Protein AF-A0A257A3U5-F1 (afdb_monomer)

Solvent-accessible surface area (backbone atoms only — not comparable to full-atom values): 9399 Å² total; per-residue (Å²): 136,66,64,68,58,50,51,50,51,50,53,53,50,53,52,52,50,51,52,50,52,53,52,50,52,52,50,52,52,51,50,52,51,57,52,43,67,55,48,50,56,51,51,50,46,62,70,69,41,72,71,85,66,67,79,73,66,87,67,70,84,56,66,65,57,59,50,49,54,46,50,48,51,51,48,40,44,76,70,68,49,96,66,64,66,60,62,52,51,54,48,52,54,50,52,49,36,53,50,50,23,68,76,67,74,40,58,50,70,61,47,67,74,34,45,70,36,39,76,64,35,34,78,78,54,41,86,51,14,57,59,52,17,50,53,58,61,36,70,82,38,87,86,64,70,67,57,70,70,60,45,53,50,54,49,53,60,48,47,67,70,76,106

Foldseek 3Di:
DPPVVVVVVVVVVVVVVVVVVVVVVVVVVVVVVVVCVVVVVVVVCVVPVPPPPPPPPPPPPPVVVVVVVLVVVLVCLLVPHDDDLLVNLVVLLVLVLVQCCVVPVDDSVVCLVCQLPLVVVCVQQNPLSVLSNVSVVCSVPPVPDDDSVVSNVSVVSSVVSND

Sequence (163 aa):
MRLSSAIGLYISLVILLGIFAFISIQLYIIFILLFSLIYIPIIIAMRNSPSSRIPETKEEIIVDEDITHFREKVNKALNGKAVAQRDIELRLLNTLVIDLSIRYDISEMKIRKNLENEYFLRRYVGEKAEIISNMYKRRHDLRKSLSKERFLKEINDFLEVIG

pLDDT: mean 77.6, std 16.14, range [33.03, 95.44]

Mean predicted aligned error: 17.05 Å

Nearest PDB structures (foldseek):
  1wwp-assembly1_B  TM=4.989E-01  e=6.677E+00  Thermus thermophilus HB8

Structure (mmCIF, N/CA/C/O backbone):
data_AF-A0A257A3U5-F1
#
_entry.id   AF-A0A257A3U5-F1
#
loop_
_atom_site.group_PDB
_atom_site.id
_atom_site.type_symbol
_atom_site.label_atom_id
_atom_site.label_alt_id
_atom_site.label_comp_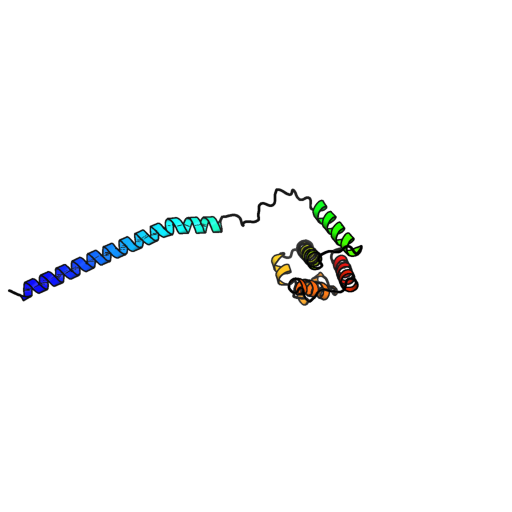id
_atom_site.label_asym_id
_atom_site.label_entity_id
_atom_site.label_seq_id
_atom_site.pdbx_PDB_ins_code
_atom_site.Cartn_x
_atom_site.Cartn_y
_atom_site.Cartn_z
_atom_site.occupancy
_atom_site.B_iso_or_equiv
_atom_site.auth_seq_id
_atom_site.auth_comp_id
_atom_site.auth_asym_id
_atom_site.auth_atom_id
_atom_site.pdbx_PDB_model_num
ATOM 1 N N . MET A 1 1 ? 27.896 4.578 -79.864 1.00 54.88 1 MET A N 1
ATOM 2 C CA . MET A 1 1 ? 27.947 5.716 -78.913 1.00 54.88 1 MET A CA 1
ATOM 3 C C . MET A 1 1 ? 26.916 5.676 -77.768 1.00 54.88 1 MET A C 1
ATOM 5 O O . MET A 1 1 ? 26.872 6.638 -77.023 1.00 54.88 1 MET A O 1
ATOM 9 N N . ARG A 1 2 ? 26.107 4.611 -77.574 1.00 61.09 2 ARG A N 1
ATOM 10 C CA . ARG A 1 2 ? 25.008 4.611 -76.572 1.00 61.09 2 ARG A CA 1
ATOM 11 C C . ARG A 1 2 ? 25.237 3.760 -75.311 1.00 61.09 2 ARG A C 1
ATOM 13 O O . ARG A 1 2 ? 24.598 4.014 -74.299 1.00 61.09 2 ARG A O 1
ATOM 20 N N . LEU A 1 3 ? 26.129 2.764 -75.356 1.00 63.88 3 LEU A N 1
ATOM 21 C CA . LEU A 1 3 ? 26.307 1.819 -74.244 1.00 63.88 3 LEU A CA 1
ATOM 22 C C . LEU A 1 3 ? 27.263 2.347 -73.160 1.00 63.88 3 LEU A C 1
ATOM 24 O O . LEU A 1 3 ? 26.951 2.256 -71.979 1.00 63.88 3 LEU A O 1
ATOM 28 N N . SER A 1 4 ? 28.388 2.966 -73.543 1.00 66.38 4 SER A N 1
ATOM 29 C CA . SER A 1 4 ? 29.348 3.515 -72.569 1.00 66.38 4 SER A CA 1
ATOM 30 C C . SER A 1 4 ? 28.779 4.702 -71.787 1.00 66.38 4 SER A C 1
ATOM 32 O O . SER A 1 4 ? 29.038 4.828 -70.595 1.00 66.38 4 SER A O 1
ATOM 34 N N . SER A 1 5 ? 27.940 5.527 -72.423 1.00 77.06 5 SER A N 1
ATOM 35 C CA . SER A 1 5 ? 27.220 6.619 -71.761 1.00 77.06 5 SER A CA 1
ATOM 36 C C . SER A 1 5 ? 26.180 6.101 -70.765 1.00 77.06 5 SER A C 1
ATOM 38 O O . SER A 1 5 ? 26.043 6.664 -69.687 1.00 77.06 5 SER A O 1
ATOM 40 N N . ALA A 1 6 ? 25.481 5.007 -71.089 1.00 80.88 6 ALA A N 1
ATOM 41 C CA . ALA A 1 6 ? 24.507 4.390 -70.189 1.00 80.88 6 ALA A CA 1
ATOM 42 C C . ALA A 1 6 ? 25.178 3.744 -68.965 1.00 80.88 6 ALA A C 1
ATOM 44 O O . ALA A 1 6 ? 24.688 3.893 -67.850 1.00 80.88 6 ALA A O 1
ATOM 45 N N . ILE A 1 7 ? 26.327 3.087 -69.159 1.00 87.44 7 ILE A N 1
ATOM 46 C CA . ILE A 1 7 ? 27.123 2.511 -68.065 1.00 87.44 7 ILE A CA 1
ATOM 47 C C . ILE A 1 7 ? 27.687 3.619 -67.166 1.00 87.44 7 ILE A C 1
ATOM 49 O O . ILE A 1 7 ? 27.602 3.512 -65.946 1.00 87.44 7 ILE A O 1
ATOM 53 N N . GLY A 1 8 ? 28.199 4.708 -67.750 1.00 86.88 8 GLY A N 1
ATOM 54 C CA . GLY A 1 8 ? 28.664 5.869 -66.987 1.00 86.88 8 GLY A CA 1
ATOM 55 C C . GLY A 1 8 ? 27.551 6.500 -66.145 1.00 86.88 8 GLY A C 1
ATOM 56 O O . GLY A 1 8 ? 27.743 6.735 -64.955 1.00 86.88 8 GLY A O 1
ATOM 57 N N . LEU A 1 9 ? 26.362 6.686 -66.729 1.00 88.12 9 LEU A N 1
ATOM 58 C CA . LEU A 1 9 ? 25.185 7.179 -66.007 1.00 88.12 9 LEU A CA 1
ATOM 59 C C . LEU A 1 9 ? 24.762 6.233 -64.879 1.00 88.12 9 LEU A C 1
ATOM 61 O O . LEU A 1 9 ? 24.469 6.698 -63.782 1.00 88.12 9 LEU A O 1
ATOM 65 N N . TYR A 1 10 ? 24.769 4.921 -65.121 1.00 90.94 10 TYR A N 1
ATOM 66 C CA . TYR A 1 10 ? 24.439 3.925 -64.103 1.00 90.94 10 TYR A CA 1
ATOM 67 C C . TYR A 1 10 ? 25.414 3.975 -62.920 1.00 90.94 10 TYR A C 1
ATOM 69 O O . TYR A 1 10 ? 24.982 4.049 -61.773 1.00 90.94 10 TYR A O 1
ATOM 77 N N . ILE A 1 11 ? 26.723 4.013 -63.188 1.00 92.50 11 ILE A N 1
ATOM 78 C CA . ILE A 1 11 ? 27.753 4.104 -62.144 1.00 92.50 11 ILE A CA 1
ATOM 79 C C . ILE A 1 11 ? 27.603 5.408 -61.351 1.00 92.50 11 ILE A C 1
ATOM 81 O O . ILE A 1 11 ? 27.601 5.374 -60.120 1.00 92.50 11 ILE A O 1
ATOM 85 N N . SER A 1 12 ? 27.410 6.548 -62.025 1.00 92.50 12 SER A N 1
ATOM 86 C CA . SER A 1 12 ? 27.159 7.825 -61.347 1.00 92.50 12 SER A CA 1
ATOM 87 C C . SER A 1 12 ? 25.914 7.777 -60.464 1.00 92.50 12 SER A C 1
ATOM 89 O O . SER A 1 12 ? 25.944 8.294 -59.352 1.00 92.50 12 SER A O 1
ATOM 91 N N . LEU A 1 13 ? 24.840 7.131 -60.919 1.00 94.00 13 LEU A N 1
ATOM 92 C CA . LEU A 1 13 ? 23.587 7.033 -60.173 1.00 94.00 13 LEU A CA 1
ATOM 93 C C . LEU A 1 13 ? 23.737 6.146 -58.928 1.00 94.00 13 LEU A C 1
ATOM 95 O O . LEU A 1 13 ? 23.258 6.514 -57.858 1.00 94.00 13 LEU A O 1
ATOM 99 N N . VAL A 1 14 ? 24.473 5.036 -59.028 1.00 94.06 14 VAL A N 1
ATOM 100 C CA . VAL A 1 14 ? 24.792 4.168 -57.880 1.00 94.06 14 VAL A CA 1
ATOM 101 C C . VAL A 1 14 ? 25.651 4.899 -56.847 1.00 94.06 14 VAL A C 1
ATOM 103 O O . VAL A 1 14 ? 25.355 4.832 -55.655 1.00 94.06 14 VAL A O 1
ATOM 106 N N . ILE A 1 15 ? 26.675 5.641 -57.280 1.00 94.81 15 ILE A N 1
ATOM 107 C CA . ILE A 1 15 ? 27.517 6.441 -56.375 1.00 94.81 15 ILE A CA 1
ATOM 108 C C . ILE A 1 15 ? 26.677 7.508 -55.664 1.00 94.81 15 ILE A C 1
ATOM 110 O O . ILE A 1 15 ? 26.793 7.683 -54.452 1.00 94.81 15 ILE A O 1
ATOM 114 N N . LEU A 1 16 ? 25.797 8.192 -56.398 1.00 95.44 16 LEU A N 1
ATOM 115 C CA . LEU A 1 16 ? 24.962 9.262 -55.857 1.00 95.44 16 LEU A CA 1
ATOM 116 C C . LEU A 1 16 ? 23.944 8.728 -54.839 1.00 95.44 16 LEU A C 1
ATOM 118 O O . LEU A 1 16 ? 23.778 9.320 -53.774 1.00 95.44 16 LEU A O 1
ATOM 122 N N . LEU A 1 17 ? 23.343 7.564 -55.106 1.00 94.62 17 LEU A N 1
ATOM 123 C CA . LEU A 1 17 ? 22.495 6.856 -54.142 1.00 94.62 17 LEU A CA 1
ATOM 124 C C . LEU A 1 17 ? 23.281 6.388 -52.911 1.00 94.62 17 LEU A C 1
ATOM 126 O O . LEU A 1 17 ? 22.781 6.507 -51.795 1.00 94.62 17 LEU A O 1
ATOM 130 N N . GLY A 1 18 ? 24.511 5.901 -53.091 1.00 93.94 18 GLY A N 1
ATOM 131 C CA . GLY A 1 18 ? 25.384 5.497 -51.987 1.00 93.94 18 GLY A CA 1
ATOM 132 C C . GLY A 1 18 ? 25.719 6.661 -51.052 1.00 93.94 18 GLY A C 1
ATOM 133 O O . GLY A 1 18 ? 25.593 6.537 -49.834 1.00 93.94 18 GLY A O 1
ATOM 134 N N . ILE A 1 19 ? 26.065 7.822 -51.616 1.00 94.44 19 ILE A N 1
ATOM 135 C CA . ILE A 1 19 ? 26.310 9.053 -50.851 1.00 94.44 19 ILE A CA 1
ATOM 136 C C . ILE A 1 19 ? 25.027 9.506 -50.146 1.00 94.44 19 ILE A C 1
ATOM 138 O O . ILE A 1 19 ? 25.061 9.846 -48.964 1.00 94.44 19 ILE A O 1
ATOM 142 N N . PHE A 1 20 ? 23.885 9.471 -50.837 1.00 95.38 20 PHE A N 1
ATOM 143 C CA . PHE A 1 20 ? 22.603 9.866 -50.255 1.00 95.38 20 PHE A CA 1
ATOM 144 C C . PHE A 1 20 ? 22.200 8.966 -49.079 1.00 95.38 20 PHE A C 1
ATOM 146 O O . PHE A 1 20 ? 21.772 9.463 -48.035 1.00 95.38 20 PHE A O 1
ATOM 153 N N . ALA A 1 21 ? 22.390 7.652 -49.210 1.00 91.69 21 ALA A N 1
ATOM 154 C CA . ALA A 1 21 ? 22.150 6.691 -48.140 1.00 91.69 21 ALA A CA 1
ATOM 155 C C . ALA A 1 21 ? 23.084 6.940 -46.946 1.00 91.69 21 ALA A C 1
ATOM 157 O O . ALA A 1 21 ? 22.625 6.972 -45.804 1.00 91.69 21 ALA A O 1
ATOM 158 N N . PHE A 1 22 ? 24.372 7.194 -47.204 1.00 94.88 22 PHE A N 1
ATOM 159 C CA . PHE A 1 22 ? 25.338 7.523 -46.157 1.00 94.88 22 PHE A CA 1
ATOM 160 C C . PHE A 1 22 ? 24.933 8.789 -45.389 1.00 94.88 22 PHE A C 1
ATOM 162 O O . PHE A 1 22 ? 24.854 8.759 -44.163 1.00 94.88 22 PHE A O 1
ATOM 169 N N . ILE A 1 23 ? 24.593 9.875 -46.091 1.00 94.94 23 ILE A N 1
ATOM 170 C CA . ILE A 1 23 ? 24.137 11.131 -45.470 1.00 94.94 23 ILE A CA 1
ATOM 171 C C . ILE A 1 23 ? 22.843 10.912 -44.676 1.00 94.94 23 ILE A C 1
ATOM 173 O O . ILE A 1 23 ? 22.709 11.422 -43.565 1.00 94.94 23 ILE A O 1
ATOM 177 N N . SER A 1 24 ? 21.910 10.119 -45.206 1.00 94.44 24 SER A N 1
ATOM 178 C CA . SER A 1 24 ? 20.636 9.825 -44.540 1.00 94.44 24 SER A CA 1
ATOM 179 C C . SER A 1 24 ? 20.832 9.105 -43.204 1.00 94.44 24 SER A C 1
ATOM 181 O O . SER A 1 24 ? 20.185 9.455 -42.218 1.00 94.44 24 SER A O 1
ATOM 183 N N . ILE A 1 25 ? 21.760 8.143 -43.140 1.00 94.31 25 ILE A N 1
ATOM 184 C CA . ILE A 1 25 ? 22.103 7.438 -41.895 1.00 94.31 25 ILE A CA 1
ATOM 185 C C . ILE A 1 25 ? 22.717 8.408 -40.882 1.00 94.31 25 ILE A C 1
ATOM 187 O O . ILE A 1 25 ? 22.335 8.389 -39.713 1.00 94.31 25 ILE A O 1
ATOM 191 N N . GLN A 1 26 ? 23.623 9.287 -41.322 1.00 93.69 26 GLN A N 1
ATOM 192 C CA . GLN A 1 26 ? 24.225 10.290 -40.438 1.00 93.69 26 GLN A CA 1
ATOM 193 C C . GLN A 1 26 ? 23.166 11.241 -39.867 1.00 93.69 26 GLN A C 1
ATOM 195 O O . GLN A 1 26 ? 23.142 11.482 -38.662 1.00 93.69 26 GLN A O 1
ATOM 200 N N . LEU A 1 27 ? 22.237 11.721 -40.701 1.00 93.44 27 LEU A N 1
ATOM 201 C CA . LEU A 1 27 ? 21.119 12.554 -40.251 1.00 93.44 27 LEU A CA 1
ATOM 202 C C . LEU A 1 27 ? 20.239 11.820 -39.237 1.00 93.44 27 LEU A C 1
ATOM 204 O O . LEU A 1 27 ? 19.904 12.388 -38.201 1.00 93.44 27 LEU A O 1
ATOM 208 N N . TYR A 1 28 ? 19.909 10.554 -39.492 1.00 95.06 28 TYR A N 1
ATOM 209 C CA . TYR A 1 28 ? 19.125 9.737 -38.565 1.00 95.06 28 TYR A CA 1
ATOM 210 C C . TYR A 1 28 ? 19.807 9.591 -37.195 1.00 95.06 28 TYR A C 1
ATOM 212 O O . TYR A 1 28 ? 19.165 9.790 -36.163 1.00 95.06 28 TYR A O 1
ATOM 220 N N . ILE A 1 29 ? 21.118 9.322 -37.174 1.00 94.75 29 ILE A N 1
ATOM 221 C CA . ILE A 1 29 ? 21.906 9.238 -35.934 1.00 94.75 29 ILE A CA 1
ATOM 222 C C . ILE A 1 29 ? 21.913 10.587 -35.200 1.00 94.75 29 ILE A C 1
ATOM 224 O O . ILE A 1 29 ? 21.709 10.620 -33.986 1.00 94.75 29 ILE A O 1
ATOM 228 N N . ILE A 1 30 ? 22.087 11.701 -35.919 1.00 94.81 30 ILE A N 1
ATOM 229 C CA . ILE A 1 30 ? 22.041 13.052 -35.339 1.00 94.81 30 ILE A CA 1
ATOM 230 C C . ILE A 1 30 ? 20.676 13.323 -34.696 1.00 94.81 30 ILE A C 1
ATOM 232 O O . ILE A 1 30 ? 20.623 13.811 -33.567 1.00 94.81 30 ILE A O 1
ATOM 236 N N . PHE A 1 31 ? 19.575 12.966 -35.364 1.00 93.25 31 PHE A N 1
ATOM 237 C CA . PHE A 1 31 ? 18.237 13.114 -34.792 1.00 93.25 31 PHE A CA 1
ATOM 238 C C . PHE A 1 31 ? 18.067 12.279 -33.523 1.00 93.25 31 PHE A C 1
ATOM 240 O O . PHE A 1 31 ? 17.592 12.807 -32.520 1.00 93.25 31 PHE A O 1
ATOM 247 N N . ILE A 1 32 ? 18.499 11.013 -33.517 1.00 94.38 32 ILE A N 1
ATOM 248 C CA . ILE A 1 32 ? 18.446 10.175 -32.309 1.00 94.38 32 ILE A CA 1
ATOM 249 C C . ILE A 1 32 ? 19.231 10.815 -31.166 1.00 94.38 32 ILE A C 1
ATOM 251 O O . ILE A 1 32 ? 18.734 10.846 -30.041 1.00 94.38 32 ILE A O 1
ATOM 255 N N . LEU A 1 33 ? 20.431 11.333 -31.430 1.00 93.12 33 LEU A N 1
ATOM 256 C CA . LEU A 1 33 ? 21.247 11.992 -30.412 1.00 93.12 33 LEU A CA 1
ATOM 257 C C . LEU A 1 33 ? 20.564 13.252 -29.868 1.00 93.12 33 LEU A C 1
ATOM 259 O O . LEU A 1 33 ? 20.530 13.439 -28.653 1.00 93.12 33 LEU A O 1
ATOM 263 N N . LEU A 1 34 ? 19.956 14.067 -30.736 1.00 93.19 34 LEU A N 1
ATOM 264 C CA . LEU A 1 34 ? 19.182 15.248 -30.337 1.00 93.19 34 LEU A CA 1
ATOM 265 C C . LEU A 1 34 ? 17.973 14.881 -29.467 1.00 93.19 34 LEU A C 1
ATOM 267 O O . LEU A 1 34 ? 17.758 15.494 -28.422 1.00 93.19 34 LEU A O 1
ATOM 271 N N . PHE A 1 35 ? 17.208 13.855 -29.846 1.00 90.56 35 PHE A N 1
ATOM 272 C CA . PHE A 1 35 ? 16.090 13.379 -29.028 1.00 90.56 35 PHE A CA 1
ATOM 273 C C . PHE A 1 35 ? 16.571 12.775 -27.706 1.00 90.56 35 PHE A C 1
ATOM 275 O O . PHE A 1 35 ? 15.980 13.033 -26.659 1.00 90.56 35 PHE A O 1
ATOM 282 N N . SER A 1 36 ? 17.674 12.028 -27.725 1.00 89.62 36 SER A N 1
ATOM 283 C CA . SER A 1 36 ? 18.265 11.420 -26.528 1.00 89.62 36 SER A CA 1
ATOM 284 C C . SER A 1 36 ? 18.778 12.473 -25.546 1.00 89.62 36 SER A C 1
ATOM 286 O O . SER A 1 36 ? 18.616 12.301 -24.341 1.00 89.62 36 SER A O 1
ATOM 288 N N . LEU A 1 37 ? 19.320 13.591 -26.039 1.00 90.31 37 LEU A N 1
ATOM 289 C CA . LEU A 1 37 ? 19.745 14.734 -25.223 1.00 90.31 37 LEU A CA 1
ATOM 290 C C . LEU A 1 37 ? 18.602 15.354 -24.414 1.00 90.31 37 LEU A C 1
ATOM 292 O O . LEU A 1 37 ? 18.856 15.895 -23.346 1.00 90.31 37 LEU A O 1
ATOM 296 N N . ILE A 1 38 ? 17.360 15.266 -24.890 1.00 87.06 38 ILE A N 1
ATOM 297 C CA . ILE A 1 38 ? 16.176 15.738 -24.159 1.00 87.06 38 ILE A CA 1
ATOM 298 C C . ILE A 1 38 ? 15.610 14.611 -23.289 1.00 87.06 38 ILE A C 1
ATOM 300 O O . ILE A 1 38 ? 15.294 14.809 -22.118 1.00 87.06 38 ILE A O 1
ATOM 304 N N . TYR A 1 39 ? 15.504 13.407 -23.848 1.00 86.38 39 TYR A N 1
ATOM 305 C CA . TYR A 1 39 ? 14.813 12.286 -23.218 1.00 86.38 39 TYR A CA 1
ATOM 306 C C . TYR A 1 39 ? 15.587 11.690 -22.034 1.00 86.38 39 TYR A C 1
ATOM 308 O O . TYR A 1 39 ? 14.992 11.366 -21.007 1.00 86.38 39 TYR A O 1
ATOM 316 N N . ILE A 1 40 ? 16.918 11.588 -22.132 1.00 87.44 40 ILE A N 1
ATOM 317 C CA . ILE A 1 40 ? 17.766 11.030 -21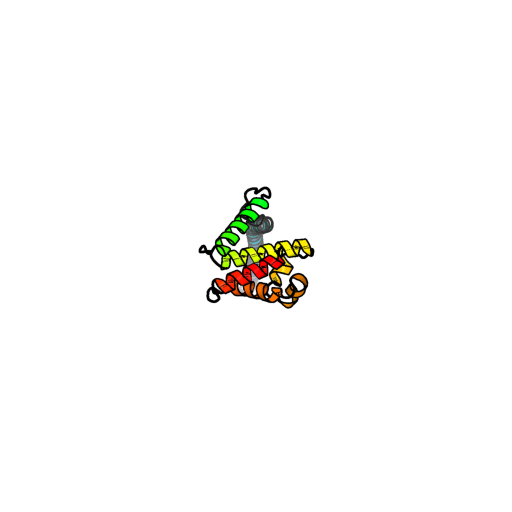.068 1.00 87.44 40 ILE A CA 1
ATOM 318 C C . ILE A 1 40 ? 17.713 11.899 -19.801 1.00 87.44 40 ILE A C 1
ATOM 320 O O . ILE A 1 40 ? 17.436 11.341 -18.737 1.00 87.44 40 ILE A O 1
ATOM 324 N N . PRO A 1 41 ? 17.897 13.235 -19.855 1.00 84.75 41 PRO A N 1
ATOM 325 C CA . PRO A 1 41 ? 17.742 14.081 -18.674 1.00 84.75 41 PRO A CA 1
ATOM 326 C C . PRO A 1 41 ? 16.345 14.020 -18.072 1.00 84.75 41 PRO A C 1
ATOM 328 O O . PRO A 1 41 ? 16.239 14.037 -16.854 1.00 84.75 41 PRO A O 1
ATOM 331 N N . ILE A 1 42 ? 15.286 13.896 -18.881 1.00 84.75 42 ILE A N 1
ATOM 332 C CA . ILE A 1 42 ? 13.915 13.748 -18.372 1.00 84.75 42 ILE A CA 1
ATOM 333 C C . ILE A 1 42 ? 13.762 12.432 -17.608 1.00 84.75 42 ILE A C 1
ATOM 335 O O . ILE A 1 42 ? 13.243 12.438 -16.497 1.00 84.75 42 ILE A O 1
ATOM 339 N N . ILE A 1 43 ? 14.250 11.311 -18.146 1.00 84.56 43 ILE A N 1
ATOM 340 C CA . ILE A 1 43 ? 14.203 10.021 -17.442 1.00 84.56 43 ILE A CA 1
ATOM 341 C C . ILE A 1 43 ? 15.034 10.067 -16.162 1.00 84.56 43 ILE A C 1
ATOM 343 O O . ILE A 1 43 ? 14.584 9.585 -15.125 1.00 84.56 43 ILE A O 1
ATOM 347 N N . ILE A 1 44 ? 16.236 10.644 -16.211 1.00 83.94 44 ILE A N 1
ATOM 348 C CA . ILE A 1 44 ? 17.091 10.799 -15.030 1.00 83.94 44 ILE A CA 1
ATOM 349 C C . ILE A 1 44 ? 16.405 11.702 -14.005 1.00 83.94 44 ILE A C 1
ATOM 351 O O . ILE A 1 44 ? 16.378 11.357 -12.829 1.00 83.94 44 ILE A O 1
ATOM 355 N N . ALA A 1 45 ? 15.802 12.808 -14.437 1.00 82.12 45 ALA A N 1
ATOM 356 C CA . ALA A 1 45 ? 15.047 13.706 -13.581 1.00 82.12 45 ALA A CA 1
ATOM 357 C C . ALA A 1 45 ? 13.825 13.009 -12.987 1.00 82.12 45 ALA A C 1
ATOM 359 O O . ALA A 1 45 ? 13.586 13.170 -11.809 1.00 82.12 45 ALA A O 1
ATOM 360 N N . MET A 1 46 ? 13.088 12.182 -13.726 1.00 75.19 46 MET A N 1
ATOM 361 C CA . MET A 1 46 ? 11.960 11.422 -13.175 1.00 75.19 46 MET A CA 1
ATOM 362 C C . MET A 1 46 ? 12.408 10.311 -12.220 1.00 75.19 46 MET A C 1
ATOM 364 O O . MET A 1 46 ? 11.740 10.054 -11.224 1.00 75.19 46 MET A O 1
ATOM 368 N N . ARG A 1 47 ? 13.536 9.653 -12.506 1.00 77.31 47 ARG A N 1
ATOM 369 C CA . ARG A 1 47 ? 14.087 8.574 -11.677 1.00 77.31 47 ARG A CA 1
ATOM 370 C C . ARG A 1 47 ? 14.720 9.094 -10.387 1.00 77.31 47 ARG A C 1
ATOM 372 O O . ARG A 1 47 ? 14.609 8.437 -9.358 1.00 77.31 47 ARG A O 1
ATOM 379 N N . ASN A 1 48 ? 15.395 10.239 -10.463 1.00 74.31 48 ASN A N 1
ATOM 380 C CA . ASN A 1 48 ? 16.061 10.891 -9.336 1.00 74.31 48 ASN A CA 1
ATOM 381 C C . ASN A 1 48 ? 15.210 11.996 -8.714 1.00 74.31 48 ASN A C 1
ATOM 383 O O . ASN A 1 48 ? 15.607 12.550 -7.689 1.00 74.31 48 ASN A O 1
ATOM 387 N N . SER A 1 49 ? 14.060 12.328 -9.308 1.00 55.94 49 SER A N 1
ATOM 388 C CA . SER A 1 49 ? 13.077 13.163 -8.639 1.00 55.94 49 SER A CA 1
ATOM 389 C C . SER A 1 49 ? 12.689 12.386 -7.397 1.00 55.94 49 SER A C 1
ATOM 391 O O . SER A 1 49 ? 12.254 11.233 -7.517 1.00 55.94 49 SER A O 1
ATOM 393 N N . PRO A 1 50 ? 12.835 12.980 -6.205 1.00 53.88 50 PRO A N 1
ATOM 394 C CA . PRO A 1 50 ? 12.226 12.398 -5.032 1.00 53.88 50 PRO A CA 1
ATOM 395 C C . PRO A 1 50 ? 10.757 12.173 -5.387 1.00 53.88 50 PRO A C 1
ATOM 397 O O . PRO A 1 50 ? 10.132 13.029 -6.025 1.00 53.88 50 PRO A O 1
ATOM 400 N N . SER A 1 51 ? 10.250 10.975 -5.073 1.00 52.81 51 SER A N 1
ATOM 401 C CA . SER A 1 51 ? 8.821 10.675 -5.136 1.00 52.81 51 SER A CA 1
ATOM 402 C C . SER A 1 51 ? 8.087 11.926 -4.688 1.00 52.81 51 SER A C 1
ATOM 404 O O . SER A 1 51 ? 8.414 12.450 -3.624 1.00 52.81 51 SER A O 1
ATOM 406 N N . SER A 1 52 ? 7.107 12.386 -5.460 1.00 43.50 52 SER A N 1
ATOM 407 C CA . SER A 1 52 ? 6.128 13.375 -5.021 1.00 43.50 52 SER A CA 1
ATOM 408 C C . SER A 1 52 ? 5.248 12.770 -3.920 1.00 43.50 52 SER A C 1
ATOM 410 O O . SER A 1 52 ? 4.025 12.754 -3.986 1.00 43.50 52 SER A O 1
ATOM 412 N N . ARG A 1 53 ? 5.878 12.285 -2.843 1.00 47.16 53 ARG A N 1
ATOM 413 C CA . ARG A 1 53 ? 5.431 12.647 -1.516 1.00 47.16 53 ARG A CA 1
ATOM 414 C C . ARG A 1 53 ? 5.441 14.163 -1.567 1.00 47.16 53 ARG A C 1
ATOM 416 O O . ARG A 1 53 ? 6.498 14.790 -1.585 1.00 47.16 53 ARG A O 1
ATOM 423 N N . ILE A 1 54 ? 4.246 14.724 -1.739 1.00 45.91 54 ILE A N 1
ATOM 424 C CA . ILE A 1 54 ? 3.898 16.050 -1.236 1.00 45.91 54 ILE A CA 1
ATOM 425 C C . ILE A 1 54 ? 4.802 16.269 -0.026 1.00 45.91 54 ILE A C 1
ATOM 427 O O . ILE A 1 54 ? 4.836 15.347 0.794 1.00 45.91 54 ILE A O 1
ATOM 431 N N . PRO A 1 55 ? 5.598 17.350 0.043 1.00 41.75 55 PRO A N 1
ATOM 432 C CA . PRO A 1 55 ? 6.399 17.584 1.224 1.00 41.75 55 PRO A CA 1
ATOM 433 C C . PRO A 1 55 ? 5.426 17.479 2.388 1.00 41.75 55 PRO A C 1
ATOM 435 O O . PRO A 1 55 ? 4.531 18.311 2.529 1.00 41.75 55 PRO A O 1
ATOM 438 N N . GLU A 1 56 ? 5.551 16.387 3.143 1.00 44.97 56 GLU A N 1
ATOM 439 C CA . GLU A 1 56 ? 5.167 16.354 4.530 1.00 44.97 56 GLU A CA 1
ATOM 440 C C . GLU A 1 56 ? 5.945 17.550 5.045 1.00 44.97 56 GLU A C 1
ATOM 442 O O . GLU A 1 56 ? 7.175 17.532 5.168 1.00 44.97 56 GLU A O 1
ATOM 447 N N . THR A 1 57 ? 5.229 18.675 5.153 1.00 34.94 57 THR A N 1
ATOM 448 C CA . THR A 1 57 ? 5.544 19.754 6.070 1.00 34.94 57 THR A CA 1
ATOM 449 C C . THR A 1 57 ? 6.226 19.071 7.223 1.00 34.94 57 THR A C 1
ATOM 451 O O . THR A 1 57 ? 5.664 18.088 7.689 1.00 34.94 57 THR A O 1
ATOM 454 N N . LYS A 1 58 ? 7.443 19.495 7.573 1.00 35.09 58 LYS A N 1
ATOM 455 C CA . LYS A 1 58 ? 8.190 18.987 8.720 1.00 35.09 58 LYS A CA 1
ATOM 456 C C . LYS A 1 58 ? 7.258 18.882 9.932 1.00 35.09 58 LYS A C 1
ATOM 458 O O . LYS A 1 58 ? 7.186 19.792 10.744 1.00 35.09 58 LYS A O 1
ATOM 463 N N . GLU A 1 59 ? 6.540 17.783 10.030 1.00 34.69 59 GLU A N 1
ATOM 464 C CA . GLU A 1 59 ? 5.966 17.259 11.230 1.00 34.69 59 GLU A CA 1
ATOM 465 C C . GLU A 1 59 ? 7.182 16.538 11.772 1.00 34.69 59 GLU A C 1
ATOM 467 O O . GLU A 1 59 ? 7.481 15.385 11.456 1.00 34.69 59 GLU A O 1
ATOM 472 N N . GLU A 1 60 ? 7.980 17.300 12.529 1.00 33.03 60 GLU A N 1
ATOM 473 C CA . GLU A 1 60 ? 8.514 16.733 13.755 1.00 33.03 60 GLU A CA 1
ATOM 474 C C . GLU A 1 60 ? 7.420 15.832 14.292 1.00 33.03 60 GLU A C 1
ATOM 476 O O . GLU A 1 60 ? 6.351 16.319 14.617 1.00 33.03 60 GLU A O 1
ATOM 481 N N . ILE A 1 61 ? 7.651 14.533 14.190 1.00 40.28 61 ILE A N 1
ATOM 482 C CA . ILE A 1 61 ? 7.049 13.437 14.928 1.00 40.28 61 ILE A CA 1
ATOM 483 C C . ILE A 1 61 ? 6.298 13.969 16.170 1.00 40.28 61 ILE A C 1
ATOM 485 O O . ILE A 1 61 ? 6.800 13.888 17.285 1.00 40.28 61 ILE A O 1
ATOM 489 N N . ILE A 1 62 ? 5.077 14.486 15.993 1.00 37.94 62 ILE A N 1
ATOM 490 C CA . ILE A 1 62 ? 4.071 14.605 17.047 1.00 37.94 62 ILE A CA 1
ATOM 491 C C . ILE A 1 62 ? 3.212 13.357 16.889 1.00 37.94 62 ILE A C 1
ATOM 493 O O . ILE A 1 62 ? 2.021 13.396 16.597 1.00 37.94 62 ILE A O 1
ATOM 497 N N . VAL A 1 63 ? 3.859 12.198 17.036 1.00 46.69 63 VAL A N 1
ATOM 498 C CA . VAL A 1 63 ? 3.187 10.892 17.049 1.00 46.69 63 VAL A CA 1
ATOM 499 C C . VAL A 1 63 ? 2.093 10.870 18.129 1.00 46.69 63 VAL A C 1
ATOM 501 O O . VAL A 1 63 ? 1.099 10.168 17.975 1.00 46.69 63 VAL A O 1
ATOM 504 N N . ASP A 1 64 ? 2.191 11.724 19.151 1.00 43.47 64 ASP A N 1
ATOM 505 C CA . ASP A 1 64 ? 1.155 11.888 20.168 1.00 43.47 64 ASP A CA 1
ATOM 506 C C . ASP A 1 64 ? -0.108 12.634 19.697 1.00 43.47 64 ASP A C 1
ATOM 508 O O . ASP A 1 64 ? -1.201 12.286 20.149 1.00 43.47 64 ASP A O 1
ATOM 512 N N . GLU A 1 65 ? -0.039 13.606 18.778 1.00 46.16 65 GLU A N 1
ATOM 513 C CA . GLU A 1 65 ? -1.240 14.356 18.360 1.00 46.16 65 GLU A CA 1
ATOM 514 C C . GLU A 1 65 ? -2.135 13.519 17.445 1.00 46.16 65 GLU A C 1
ATOM 516 O O . GLU A 1 65 ? -3.355 13.493 17.623 1.00 46.16 65 GLU A O 1
ATOM 521 N N . ASP A 1 66 ? -1.543 12.760 16.520 1.00 51.28 66 ASP A N 1
ATOM 522 C CA . ASP A 1 66 ? -2.312 11.968 15.557 1.00 51.28 66 ASP A CA 1
ATOM 523 C C . ASP A 1 66 ? -2.887 10.688 16.199 1.00 51.28 66 ASP A C 1
ATOM 525 O O . ASP A 1 66 ? -4.007 10.276 15.882 1.00 51.28 66 ASP A O 1
ATOM 529 N N . ILE A 1 67 ? -2.205 10.116 17.206 1.00 54.59 67 ILE A N 1
ATOM 530 C CA . ILE A 1 67 ? -2.769 9.048 18.053 1.00 54.59 67 ILE A CA 1
ATOM 531 C C . ILE A 1 67 ? -3.900 9.595 18.929 1.00 54.59 67 ILE A C 1
ATOM 533 O O . ILE A 1 67 ? -4.934 8.936 19.064 1.00 54.59 67 ILE A O 1
ATOM 537 N N . THR A 1 68 ? -3.751 10.791 19.506 1.00 54.66 68 THR A N 1
ATOM 538 C CA . THR A 1 68 ? -4.787 11.394 20.361 1.00 54.66 68 THR A CA 1
ATOM 539 C C . THR A 1 68 ? -6.024 11.761 19.548 1.00 54.66 68 THR A C 1
ATOM 541 O O . THR A 1 68 ? -7.137 11.408 19.933 1.00 54.66 68 THR A O 1
ATOM 544 N N . HIS A 1 69 ? -5.851 12.365 18.373 1.00 57.62 69 HIS A N 1
ATOM 545 C CA . HIS A 1 69 ? -6.939 12.677 17.448 1.00 57.62 69 HIS A CA 1
ATOM 546 C C . HIS A 1 69 ? -7.591 11.410 16.866 1.00 57.62 69 HIS A C 1
ATOM 548 O O . HIS A 1 69 ? -8.813 11.356 16.687 1.00 57.62 69 HIS A O 1
ATOM 554 N N . PHE A 1 70 ? -6.816 10.346 16.630 1.00 60.22 70 PHE A N 1
ATOM 555 C CA . PHE A 1 70 ? -7.353 9.038 16.265 1.00 60.22 70 PHE A CA 1
ATOM 556 C C . PHE A 1 70 ? -8.171 8.414 17.399 1.00 60.22 70 PHE A C 1
ATOM 558 O O . PHE A 1 70 ? -9.319 8.035 17.165 1.00 60.22 70 PHE A O 1
ATOM 565 N N . ARG A 1 71 ? -7.644 8.375 18.629 1.00 61.25 71 ARG A N 1
ATOM 566 C CA . ARG A 1 71 ? -8.385 7.929 19.820 1.00 61.25 71 ARG A CA 1
ATOM 567 C C . ARG A 1 71 ? -9.646 8.752 20.018 1.00 61.25 71 ARG A C 1
ATOM 569 O O . ARG A 1 71 ? -10.685 8.190 20.332 1.00 61.25 71 ARG A O 1
ATOM 576 N N . GLU A 1 72 ? -9.603 10.057 19.772 1.00 65.44 72 GLU A N 1
ATOM 577 C CA . GLU A 1 72 ? -10.772 10.924 19.867 1.00 65.44 72 GLU A CA 1
ATOM 578 C C . GLU A 1 72 ? -11.807 10.615 18.773 1.00 65.44 72 GLU A C 1
ATOM 580 O O . GLU A 1 72 ? -13.001 10.579 19.059 1.00 65.44 72 GLU A O 1
ATOM 585 N N . LYS A 1 73 ? -11.390 10.333 17.529 1.00 62.03 73 LYS A N 1
ATOM 586 C CA . LYS A 1 73 ? -12.294 9.898 16.445 1.00 62.03 73 LYS A CA 1
ATOM 587 C C . LYS A 1 73 ? -12.888 8.514 16.694 1.00 62.03 73 LYS A C 1
ATOM 589 O O . LYS A 1 73 ? -14.082 8.328 16.462 1.00 62.03 73 LYS A O 1
ATOM 594 N N . VAL A 1 74 ? -12.092 7.576 17.198 1.00 64.00 74 VAL A N 1
ATOM 595 C CA . VAL A 1 74 ? -12.552 6.248 17.620 1.00 64.00 74 VAL A CA 1
ATOM 596 C C . VAL A 1 74 ? -13.524 6.391 18.790 1.00 64.00 74 VAL A C 1
ATOM 598 O O . VAL A 1 74 ? -14.630 5.876 18.707 1.00 64.00 74 VAL A O 1
ATOM 601 N N . ASN A 1 75 ? -13.212 7.199 19.804 1.00 65.00 75 ASN A N 1
ATOM 602 C CA . ASN A 1 75 ? -14.117 7.495 20.917 1.00 65.00 75 ASN A CA 1
ATOM 603 C C . ASN A 1 75 ? -15.396 8.202 20.451 1.00 65.00 75 ASN A C 1
ATOM 605 O O . ASN A 1 75 ? -16.476 7.884 20.930 1.00 65.00 75 ASN A O 1
ATOM 609 N N . LYS A 1 76 ? -15.328 9.126 19.485 1.00 63.88 76 LYS A N 1
ATOM 610 C CA . LYS A 1 76 ? -16.514 9.754 18.871 1.00 63.88 76 LYS A CA 1
ATOM 611 C C . LYS A 1 76 ? -17.382 8.716 18.145 1.00 63.88 76 LYS A C 1
ATOM 613 O O . LYS A 1 76 ? -18.606 8.805 1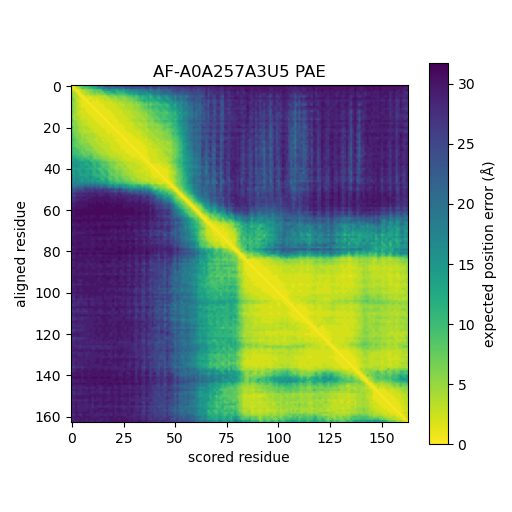8.241 1.00 63.88 76 LYS A O 1
ATOM 618 N N . ALA A 1 77 ? -16.774 7.732 17.478 1.00 58.16 77 ALA A N 1
ATOM 619 C CA . ALA A 1 77 ? -17.479 6.617 16.847 1.00 58.16 77 ALA A CA 1
ATOM 620 C C . ALA A 1 77 ? -18.103 5.662 17.883 1.00 58.16 77 ALA A C 1
ATOM 622 O O . ALA A 1 77 ? -19.286 5.338 17.770 1.00 58.16 77 ALA A O 1
ATOM 623 N N . LEU A 1 78 ? -17.354 5.293 18.931 1.00 59.06 78 LEU A N 1
ATOM 624 C CA . LEU A 1 78 ? -17.836 4.501 20.071 1.00 59.06 78 LEU A CA 1
ATOM 625 C C . LEU A 1 78 ? -18.992 5.210 20.804 1.00 59.06 78 LEU A C 1
ATOM 627 O O . LEU A 1 78 ? -19.973 4.574 21.176 1.00 59.06 78 LEU A O 1
ATOM 631 N N . ASN A 1 79 ? -18.942 6.542 20.893 1.00 59.25 79 ASN A N 1
ATOM 632 C CA . ASN A 1 79 ? -19.982 7.395 21.479 1.00 59.25 79 ASN A CA 1
ATOM 633 C C . ASN A 1 79 ? -21.146 7.711 20.517 1.00 59.25 79 ASN A C 1
ATOM 635 O O . ASN A 1 79 ? -22.002 8.541 20.823 1.00 59.25 79 ASN A O 1
ATOM 639 N N . GLY A 1 80 ? -21.206 7.070 19.345 1.00 53.38 80 GLY A N 1
ATOM 640 C CA . GLY A 1 80 ? -22.369 7.116 18.461 1.00 53.38 80 GLY A CA 1
ATOM 641 C C . GLY A 1 80 ? -22.503 8.351 17.570 1.00 53.38 80 GLY A C 1
ATOM 642 O O . GLY A 1 80 ? -23.587 8.556 17.021 1.00 53.38 80 GLY A O 1
ATOM 643 N N . LYS A 1 81 ? -21.443 9.148 17.386 1.00 58.44 81 LYS A N 1
ATOM 644 C CA . LYS A 1 81 ? -21.420 10.206 16.361 1.00 58.44 81 LYS A CA 1
ATOM 645 C C . LYS A 1 81 ? -21.254 9.593 14.966 1.00 58.44 81 LYS A C 1
ATOM 647 O O . LYS A 1 81 ? -20.640 8.541 14.814 1.00 58.44 81 LYS A O 1
ATOM 652 N N . ALA A 1 82 ? -21.803 10.251 13.944 1.00 58.47 82 ALA A N 1
ATOM 653 C CA . ALA A 1 82 ? -21.680 9.796 12.562 1.00 58.47 82 ALA A CA 1
ATOM 654 C C . ALA A 1 82 ? -20.227 9.942 12.082 1.00 58.47 82 ALA A C 1
ATOM 656 O O . ALA A 1 82 ? -19.706 11.053 11.986 1.00 58.47 82 ALA A O 1
ATOM 657 N N . VAL A 1 83 ? -19.576 8.817 11.790 1.00 64.50 83 VAL A N 1
ATOM 658 C CA . VAL A 1 83 ? -18.219 8.759 11.236 1.00 64.50 83 VAL A CA 1
ATOM 659 C C . VAL A 1 83 ? -18.234 7.805 10.045 1.00 64.50 83 VAL A C 1
ATOM 661 O O . VAL A 1 83 ? -18.954 6.805 10.058 1.00 64.50 83 VAL A O 1
ATOM 664 N N . ALA A 1 84 ? -17.457 8.103 9.005 1.00 73.94 84 ALA A N 1
ATOM 665 C CA . ALA A 1 84 ? -17.330 7.212 7.860 1.00 73.94 84 ALA A CA 1
ATOM 666 C C . ALA A 1 84 ? -16.654 5.897 8.290 1.00 73.94 84 ALA A C 1
ATOM 668 O O . ALA A 1 84 ? -15.482 5.895 8.666 1.00 73.94 84 ALA A O 1
ATOM 669 N N . GLN A 1 85 ? -17.389 4.778 8.212 1.00 78.00 85 GLN A N 1
ATOM 670 C CA . GLN A 1 85 ? -16.914 3.437 8.594 1.00 78.00 85 GLN A CA 1
ATOM 671 C C . GLN A 1 85 ? -15.552 3.121 7.955 1.00 78.00 85 GLN A C 1
ATOM 673 O O . GLN A 1 85 ? -14.619 2.688 8.625 1.00 78.00 85 GLN A O 1
ATOM 678 N N . ARG A 1 86 ? -15.420 3.436 6.663 1.00 78.75 86 ARG A N 1
ATOM 679 C CA . ARG A 1 86 ? -14.216 3.203 5.862 1.00 78.75 86 ARG A CA 1
ATOM 680 C C . ARG A 1 86 ? -12.982 3.929 6.395 1.00 78.75 86 ARG A C 1
ATOM 682 O O . ARG A 1 86 ? -11.900 3.351 6.391 1.00 78.75 86 ARG A O 1
ATOM 689 N N . ASP A 1 87 ? -13.134 5.170 6.848 1.00 77.12 87 ASP A N 1
ATOM 690 C CA . ASP A 1 87 ? -12.008 5.967 7.340 1.00 77.12 87 ASP A CA 1
ATOM 691 C C . ASP A 1 87 ? -11.454 5.384 8.638 1.00 77.12 87 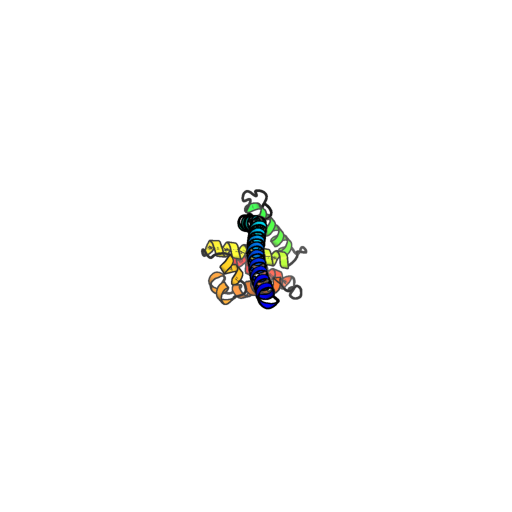ASP A C 1
ATOM 693 O O . ASP A 1 87 ? -10.242 5.379 8.855 1.00 77.12 87 ASP A O 1
ATOM 697 N N . ILE A 1 88 ? -12.340 4.857 9.485 1.00 79.44 88 ILE A N 1
ATOM 698 C CA . ILE A 1 88 ? -11.951 4.172 10.716 1.00 79.44 88 ILE A CA 1
ATOM 699 C C . ILE A 1 88 ? -11.266 2.844 10.382 1.00 79.44 88 ILE A C 1
ATOM 701 O O . ILE A 1 88 ? -10.168 2.604 10.876 1.00 79.44 88 ILE A O 1
ATOM 705 N N . GLU A 1 89 ? -11.861 2.012 9.519 1.00 83.00 89 GLU A N 1
ATOM 706 C CA . GLU A 1 89 ? -11.276 0.723 9.119 1.00 83.00 89 GLU A CA 1
ATOM 707 C C . GLU A 1 89 ? -9.890 0.904 8.477 1.00 83.00 89 GLU A C 1
ATOM 709 O O . GLU A 1 89 ? -8.949 0.200 8.836 1.00 83.00 89 GLU A O 1
ATOM 714 N N . LEU A 1 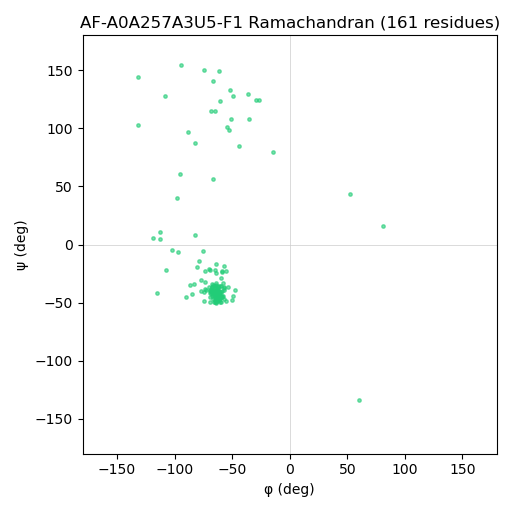90 ? -9.724 1.881 7.577 1.00 83.44 90 LEU A N 1
ATOM 715 C CA . LEU A 1 90 ? -8.436 2.183 6.941 1.00 83.44 90 LEU A CA 1
ATOM 716 C C . LEU A 1 90 ? -7.372 2.608 7.952 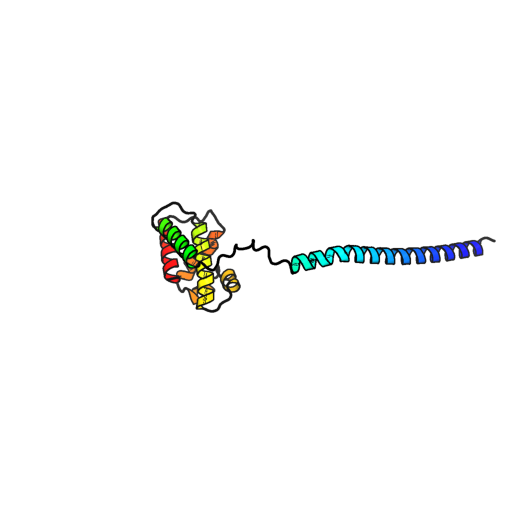1.00 83.44 90 LEU A C 1
ATOM 718 O O . LEU A 1 90 ? -6.226 2.168 7.855 1.00 83.44 90 LEU A O 1
ATOM 722 N N . ARG A 1 91 ? -7.736 3.457 8.918 1.00 79.62 91 ARG A N 1
ATOM 723 C CA . ARG A 1 91 ? -6.807 3.899 9.962 1.00 79.62 91 ARG A CA 1
ATOM 724 C C . ARG A 1 91 ? -6.416 2.745 10.876 1.00 79.62 91 ARG A C 1
ATOM 726 O O . ARG A 1 91 ? -5.226 2.534 11.063 1.00 79.62 91 ARG A O 1
ATOM 733 N N . LEU A 1 92 ? -7.383 1.955 11.340 1.00 85.12 92 LEU A N 1
ATOM 734 C CA . LEU A 1 92 ? -7.141 0.755 12.146 1.00 85.12 92 LEU A CA 1
ATOM 735 C C . LEU A 1 92 ? -6.186 -0.216 11.437 1.00 85.12 92 LEU A C 1
ATOM 737 O O . LEU A 1 92 ? -5.184 -0.632 12.014 1.00 85.12 92 LEU A O 1
ATOM 741 N N . LEU A 1 93 ? -6.438 -0.515 10.159 1.00 88.56 93 LEU A N 1
ATOM 742 C CA . LEU A 1 93 ? -5.577 -1.386 9.354 1.00 88.56 93 LEU A CA 1
ATOM 743 C C . LEU A 1 93 ? -4.163 -0.815 9.178 1.00 88.56 93 LEU A C 1
ATOM 745 O O . LEU A 1 93 ? -3.196 -1.571 9.209 1.00 88.56 93 LEU A O 1
ATOM 749 N N . ASN A 1 94 ? -4.020 0.501 9.005 1.00 86.19 94 ASN A N 1
ATOM 750 C CA . ASN A 1 94 ? -2.706 1.141 8.933 1.00 86.19 94 ASN A CA 1
ATOM 751 C C . ASN A 1 94 ? -1.958 1.064 10.267 1.00 86.19 94 ASN A C 1
ATOM 753 O O . ASN A 1 94 ? -0.778 0.722 10.262 1.00 86.19 94 ASN A O 1
ATOM 757 N N . THR A 1 95 ? -2.637 1.322 11.388 1.00 84.81 95 THR A N 1
ATOM 758 C CA . THR A 1 95 ? -2.053 1.177 12.726 1.00 84.81 95 THR A CA 1
ATOM 759 C C . THR A 1 95 ? -1.579 -0.252 12.952 1.00 84.81 95 THR A C 1
ATOM 761 O O . THR A 1 95 ? -0.445 -0.443 13.371 1.00 84.81 95 THR A O 1
ATOM 764 N N . LEU A 1 96 ? -2.384 -1.253 12.584 1.00 87.25 96 LEU A N 1
ATOM 765 C CA . LEU A 1 96 ? -1.994 -2.659 12.681 1.00 87.25 96 LEU A CA 1
ATOM 766 C C . LEU A 1 96 ? -0.751 -2.982 11.844 1.00 87.25 96 LEU A C 1
ATOM 768 O O . LEU A 1 96 ? 0.103 -3.738 12.287 1.00 87.25 96 LEU A O 1
ATOM 772 N N . VAL A 1 97 ? -0.632 -2.442 10.629 1.00 88.19 97 VAL A N 1
ATOM 773 C CA . VAL A 1 97 ? 0.553 -2.682 9.790 1.00 88.19 97 VAL A CA 1
ATOM 774 C C . VAL A 1 97 ? 1.818 -2.147 10.453 1.00 88.19 97 VAL A C 1
ATOM 776 O O . VAL A 1 97 ? 2.825 -2.852 10.472 1.00 88.19 97 VAL A O 1
ATOM 779 N N . ILE A 1 98 ? 1.762 -0.924 10.982 1.00 82.50 98 ILE A N 1
ATOM 780 C CA . ILE A 1 98 ? 2.892 -0.293 11.675 1.00 82.50 98 ILE A CA 1
ATOM 781 C C . ILE A 1 98 ? 3.239 -1.105 12.921 1.00 82.50 98 ILE A C 1
ATOM 783 O O . ILE A 1 98 ? 4.389 -1.480 13.129 1.00 82.50 98 ILE A O 1
ATOM 787 N N . ASP A 1 99 ? 2.227 -1.439 13.708 1.00 83.50 99 ASP A N 1
ATOM 788 C CA . ASP A 1 99 ? 2.377 -2.188 14.941 1.00 83.50 99 ASP A CA 1
ATOM 789 C C . ASP A 1 99 ? 2.974 -3.592 14.715 1.00 83.50 99 ASP A C 1
ATOM 791 O O . ASP A 1 99 ? 3.968 -3.952 15.344 1.00 83.50 99 ASP A O 1
ATOM 795 N N . LEU A 1 100 ? 2.461 -4.354 13.744 1.00 85.88 100 LEU A N 1
ATOM 796 C CA . LEU A 1 100 ? 3.025 -5.652 13.366 1.00 85.88 100 LEU A CA 1
ATOM 797 C C . LEU A 1 100 ? 4.448 -5.524 12.807 1.00 85.88 100 LEU A C 1
ATOM 799 O O . LEU A 1 100 ? 5.275 -6.409 13.036 1.00 85.88 100 LEU A O 1
ATOM 803 N N . SER A 1 101 ? 4.741 -4.442 12.079 1.00 84.06 101 SER A N 1
ATOM 804 C CA . SER A 1 101 ? 6.084 -4.176 11.562 1.00 84.06 101 SER A CA 1
ATOM 805 C C . SER A 1 101 ? 7.081 -3.952 12.691 1.00 84.06 101 SER A C 1
ATOM 807 O O . SER A 1 101 ? 8.192 -4.465 12.610 1.00 84.06 101 SER A O 1
ATOM 809 N N . ILE A 1 102 ? 6.687 -3.222 13.737 1.00 81.44 102 ILE A N 1
ATOM 810 C CA . ILE A 1 102 ? 7.531 -2.935 14.900 1.00 81.44 102 ILE A CA 1
ATOM 811 C C . ILE A 1 102 ? 7.664 -4.177 15.787 1.00 81.44 102 ILE A C 1
ATOM 813 O O . ILE A 1 102 ? 8.777 -4.549 16.150 1.00 81.44 102 ILE A O 1
ATOM 817 N N . ARG A 1 103 ? 6.550 -4.846 16.123 1.00 83.06 103 ARG A N 1
ATOM 818 C CA . ARG A 1 103 ? 6.544 -5.987 17.055 1.00 83.06 103 ARG A CA 1
ATOM 819 C C . ARG A 1 103 ? 7.295 -7.206 16.529 1.00 83.06 103 ARG A C 1
ATOM 821 O O . ARG A 1 103 ? 7.905 -7.924 17.316 1.00 83.06 103 ARG A O 1
ATOM 828 N N . TYR A 1 104 ? 7.230 -7.459 15.224 1.00 86.44 104 TYR A N 1
ATOM 829 C CA . TYR A 1 104 ? 7.744 -8.696 14.628 1.00 86.44 104 TYR A CA 1
ATOM 830 C C . TYR A 1 104 ? 8.872 -8.481 13.611 1.00 86.44 104 TYR A C 1
ATOM 832 O O . TYR A 1 104 ? 9.281 -9.449 12.970 1.00 86.44 104 TYR A O 1
ATOM 840 N N . ASP A 1 105 ? 9.357 -7.245 13.448 1.00 86.94 105 ASP A N 1
ATOM 841 C CA . ASP A 1 105 ? 10.402 -6.861 12.484 1.00 86.94 105 ASP A CA 1
ATOM 842 C C . ASP A 1 105 ? 10.097 -7.320 11.041 1.00 86.94 105 ASP A C 1
ATOM 844 O O . ASP A 1 105 ? 10.916 -7.883 10.310 1.00 86.94 105 ASP A O 1
ATOM 848 N N . ILE A 1 106 ? 8.843 -7.134 10.620 1.00 86.06 106 ILE A N 1
ATOM 849 C CA . ILE A 1 106 ? 8.362 -7.528 9.292 1.00 86.06 106 ILE A CA 1
ATOM 850 C C . ILE A 1 106 ? 8.138 -6.276 8.462 1.00 86.06 106 ILE A C 1
ATOM 852 O O . ILE A 1 106 ? 7.360 -5.418 8.847 1.00 86.06 106 ILE A O 1
ATOM 856 N N . SER A 1 107 ? 8.707 -6.217 7.257 1.00 85.56 107 SER A N 1
ATOM 857 C CA . SER A 1 107 ? 8.434 -5.116 6.324 1.00 85.56 107 SER A CA 1
ATOM 858 C C . SER A 1 107 ? 6.930 -4.853 6.153 1.00 85.56 107 SER A C 1
ATOM 860 O O . SER A 1 107 ? 6.176 -5.752 5.759 1.00 85.56 107 SER A O 1
ATOM 862 N N . GLU A 1 108 ? 6.516 -3.594 6.328 1.00 85.31 108 GLU A N 1
ATOM 863 C CA . GLU A 1 108 ? 5.140 -3.143 6.091 1.00 85.31 108 GLU A CA 1
ATOM 864 C C . GLU A 1 108 ? 4.579 -3.618 4.746 1.00 85.31 108 GLU A C 1
ATOM 866 O O . GLU A 1 108 ? 3.421 -4.023 4.648 1.00 85.31 108 GLU A O 1
ATOM 871 N N . MET A 1 109 ? 5.400 -3.612 3.689 1.00 85.75 109 MET A N 1
ATOM 872 C CA . MET A 1 109 ? 4.972 -4.037 2.356 1.00 85.75 109 MET A CA 1
ATOM 873 C C . MET A 1 109 ? 4.556 -5.513 2.336 1.00 85.75 109 MET A C 1
ATOM 875 O O . MET A 1 109 ? 3.605 -5.881 1.642 1.00 85.75 109 MET A O 1
ATOM 879 N N . LYS A 1 110 ? 5.244 -6.365 3.102 1.00 86.94 110 LYS A N 1
ATOM 880 C CA . LYS A 1 110 ? 4.905 -7.785 3.226 1.00 86.94 110 LYS A CA 1
ATOM 881 C C . LYS A 1 110 ? 3.595 -7.963 3.989 1.00 86.94 110 LYS A C 1
ATOM 883 O O . LYS A 1 110 ? 2.764 -8.754 3.549 1.00 86.94 110 LYS A O 1
ATOM 888 N N . ILE A 1 111 ? 3.380 -7.199 5.061 1.00 88.38 111 ILE A N 1
ATOM 889 C CA . ILE A 1 111 ? 2.133 -7.234 5.836 1.00 88.38 111 ILE A CA 1
ATOM 890 C C . ILE A 1 111 ? 0.964 -6.769 4.961 1.00 88.38 111 ILE A C 1
ATOM 892 O O . ILE A 1 111 ? -0.006 -7.503 4.803 1.00 88.38 111 ILE A O 1
ATOM 896 N N . ARG A 1 112 ? 1.086 -5.614 4.288 1.00 90.19 112 ARG A N 1
ATOM 897 C CA . ARG A 1 112 ? 0.029 -5.037 3.434 1.00 90.19 112 ARG A CA 1
ATOM 898 C C . ARG A 1 112 ? -0.432 -5.972 2.318 1.00 90.19 112 ARG A C 1
ATOM 900 O O . ARG A 1 112 ? -1.624 -6.003 2.021 1.00 90.19 112 ARG A O 1
ATOM 907 N N . LYS A 1 113 ? 0.493 -6.732 1.719 1.00 89.88 113 LYS A N 1
ATOM 908 C CA . LYS A 1 113 ? 0.191 -7.745 0.689 1.00 89.88 113 LYS A CA 1
ATOM 909 C C . LYS A 1 113 ? -0.538 -8.973 1.242 1.00 89.88 113 LYS A C 1
ATOM 911 O O . LYS A 1 113 ? -1.170 -9.685 0.475 1.00 89.88 113 LYS A O 1
ATOM 916 N N . ASN A 1 114 ? -0.445 -9.223 2.547 1.00 90.25 114 ASN A N 1
ATOM 917 C CA . ASN A 1 114 ? -1.025 -10.389 3.209 1.00 90.25 114 ASN A CA 1
ATOM 918 C C . ASN A 1 114 ? -2.180 -10.037 4.162 1.00 90.25 114 ASN A C 1
ATOM 920 O O . ASN A 1 114 ? -2.641 -10.914 4.884 1.00 90.25 114 ASN A O 1
ATOM 924 N N . LEU A 1 115 ? -2.693 -8.801 4.148 1.00 89.75 115 LEU A N 1
ATOM 925 C CA . LEU A 1 115 ? -3.846 -8.413 4.973 1.00 89.75 115 LEU A CA 1
ATOM 926 C C . LEU A 1 115 ? -5.143 -9.151 4.584 1.00 89.75 115 LEU A C 1
ATOM 928 O O . LEU A 1 115 ? -6.031 -9.283 5.415 1.00 89.75 115 LEU A O 1
ATOM 932 N N . GLU A 1 116 ? -5.258 -9.676 3.359 1.00 88.38 116 GLU A N 1
ATOM 933 C CA . GLU A 1 116 ? -6.378 -10.562 2.966 1.00 88.38 116 GLU A CA 1
ATOM 934 C C . GLU A 1 116 ? -6.175 -12.004 3.431 1.00 88.38 116 GLU A C 1
ATOM 936 O O . GLU A 1 116 ? -7.133 -12.776 3.509 1.00 88.38 116 GLU A O 1
ATOM 941 N N . ASN A 1 117 ? -4.934 -12.381 3.736 1.00 90.25 117 ASN A N 1
ATOM 942 C CA . ASN A 1 117 ? -4.556 -13.748 4.040 1.00 90.25 117 ASN A CA 1
ATOM 943 C C . ASN A 1 117 ? -4.720 -14.027 5.539 1.00 90.25 117 ASN A C 1
ATOM 945 O O . ASN A 1 117 ? -3.827 -13.772 6.348 1.00 90.25 117 ASN A O 1
ATOM 949 N N . GLU A 1 118 ? -5.858 -14.613 5.897 1.00 91.19 118 GLU A N 1
ATOM 950 C CA . GLU A 1 118 ? -6.187 -14.991 7.276 1.00 91.19 118 GLU A CA 1
ATOM 951 C C . GLU A 1 118 ? -5.149 -15.936 7.888 1.00 91.19 118 GLU A C 1
ATOM 953 O O . GLU A 1 118 ? -4.809 -15.798 9.059 1.00 91.19 118 GLU A O 1
ATOM 958 N N . TYR A 1 119 ? -4.583 -16.856 7.102 1.00 91.19 119 TYR A N 1
ATOM 959 C CA . TYR A 1 119 ? -3.565 -17.788 7.589 1.00 91.19 119 TYR A CA 1
ATOM 960 C C . TYR A 1 119 ? -2.255 -17.077 7.955 1.00 91.19 119 TYR A C 1
ATOM 962 O O . TYR A 1 119 ? -1.611 -17.435 8.942 1.00 91.19 119 TYR A O 1
ATOM 97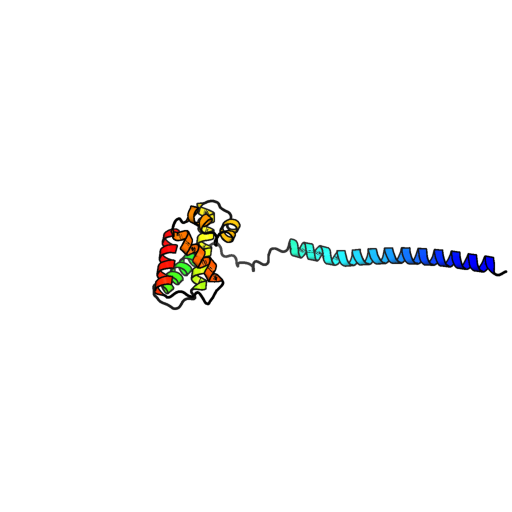0 N N . PHE A 1 120 ? -1.869 -16.050 7.191 1.00 91.00 120 PHE A N 1
ATOM 971 C CA . PHE A 1 120 ? -0.735 -15.196 7.545 1.00 91.00 120 PHE A CA 1
ATOM 972 C C . PHE A 1 120 ? -1.027 -14.416 8.829 1.00 91.00 120 PHE A C 1
ATOM 974 O O . PHE A 1 120 ? -0.223 -14.450 9.757 1.00 91.00 120 PHE A O 1
ATOM 981 N N . LEU A 1 121 ? -2.189 -13.763 8.904 1.00 89.69 121 LEU A N 1
ATOM 982 C CA . LEU A 1 121 ? -2.578 -12.936 10.045 1.00 89.69 121 LEU A CA 1
ATOM 983 C C . LEU A 1 121 ? -2.727 -13.742 11.338 1.00 89.69 121 LEU A C 1
ATOM 985 O O . LEU A 1 121 ? -2.275 -13.291 12.386 1.00 89.69 121 LEU A O 1
ATOM 989 N N . ARG A 1 122 ? -3.273 -14.962 11.278 1.00 91.62 122 ARG A N 1
ATOM 990 C CA . ARG A 1 122 ? -3.492 -15.827 12.450 1.00 91.62 122 ARG A CA 1
ATOM 991 C C . ARG A 1 122 ? -2.199 -16.146 13.210 1.00 91.62 122 ARG A C 1
ATOM 993 O O . ARG A 1 122 ? -2.258 -16.405 14.406 1.00 91.62 122 ARG A O 1
ATOM 1000 N N . ARG A 1 123 ? -1.033 -16.064 12.557 1.00 88.06 123 ARG A N 1
ATOM 1001 C CA . ARG A 1 123 ? 0.286 -16.222 13.202 1.00 88.06 123 ARG A CA 1
ATOM 1002 C C . ARG A 1 123 ? 0.654 -15.073 14.146 1.00 88.06 123 ARG A C 1
ATOM 1004 O O . ARG A 1 123 ? 1.508 -15.271 14.999 1.00 88.06 123 ARG A O 1
ATOM 1011 N N . TYR A 1 124 ? 0.038 -13.905 13.975 1.00 87.44 124 TYR A N 1
ATOM 1012 C CA . TYR A 1 124 ? 0.361 -12.684 14.718 1.00 87.44 124 TYR A CA 1
ATOM 1013 C C . TYR A 1 124 ? -0.798 -12.217 15.597 1.00 87.44 124 TYR A C 1
ATOM 1015 O O . TYR A 1 124 ? -0.593 -11.842 16.741 1.00 87.44 124 TYR A O 1
ATOM 1023 N N . VAL A 1 125 ? -2.022 -12.274 15.070 1.00 86.00 125 VAL A N 1
ATOM 1024 C CA . VAL A 1 125 ? -3.228 -11.736 15.723 1.00 86.00 125 VAL A CA 1
ATOM 1025 C C . VAL A 1 125 ? -4.224 -12.823 16.152 1.00 86.00 125 VAL A C 1
ATOM 1027 O O . VAL A 1 125 ? -5.333 -12.523 16.590 1.00 86.00 125 VAL A O 1
ATOM 1030 N N . GLY A 1 126 ? -3.861 -14.101 15.995 1.00 87.75 126 GLY A N 1
ATOM 1031 C CA . GLY A 1 126 ? -4.658 -15.238 16.459 1.00 87.75 126 GLY A CA 1
ATOM 1032 C C . GLY A 1 126 ? -6.057 -15.314 15.841 1.00 87.75 126 GLY A C 1
ATOM 1033 O O . GLY A 1 126 ? -6.237 -15.194 14.627 1.00 87.75 126 GLY A O 1
ATOM 1034 N N . GLU A 1 127 ? -7.062 -15.548 16.684 1.00 84.62 127 GLU A N 1
ATOM 1035 C CA . GLU A 1 127 ? -8.461 -15.745 16.278 1.00 84.62 127 GLU A CA 1
ATOM 1036 C C . GLU A 1 127 ? -9.083 -14.502 15.626 1.00 84.62 127 GLU A C 1
ATOM 1038 O O . GLU A 1 127 ? -9.961 -14.626 14.774 1.00 84.62 127 GLU A O 1
ATOM 1043 N N . LYS A 1 128 ? -8.566 -13.306 15.932 1.00 87.19 128 LYS A N 1
ATOM 1044 C CA . LYS A 1 128 ? -9.053 -12.035 15.374 1.00 87.19 128 LYS A CA 1
ATOM 1045 C C . LYS A 1 128 ? -8.617 -11.811 13.915 1.00 87.19 128 LYS A C 1
ATOM 1047 O O . LYS A 1 128 ? -9.080 -10.870 13.274 1.00 87.19 128 LYS A O 1
ATOM 1052 N N . ALA A 1 129 ? -7.776 -12.687 13.353 1.00 88.81 129 ALA A N 1
ATOM 1053 C CA . ALA A 1 129 ? -7.324 -12.626 11.958 1.00 88.81 129 ALA A CA 1
ATOM 1054 C C . ALA A 1 129 ? -8.469 -12.548 10.937 1.00 88.81 129 ALA A C 1
ATOM 1056 O O . ALA A 1 129 ? -8.356 -11.839 9.935 1.00 88.81 129 ALA A O 1
ATOM 1057 N N . GLU A 1 130 ? -9.571 -13.251 11.202 1.00 89.25 130 GLU A N 1
ATOM 1058 C CA . GLU A 1 130 ? -10.749 -13.255 10.334 1.00 89.25 130 GLU A CA 1
ATOM 1059 C C . GLU A 1 130 ? -11.394 -11.863 10.260 1.00 89.25 130 GLU A C 1
ATOM 1061 O O . GLU A 1 130 ? -11.725 -11.381 9.175 1.00 89.25 130 GLU A O 1
ATOM 1066 N N . ILE A 1 131 ? -11.504 -11.171 11.399 1.00 89.06 131 ILE A N 1
ATOM 1067 C CA . ILE A 1 131 ? -12.074 -9.819 11.485 1.00 89.06 131 ILE A CA 1
ATOM 1068 C C . ILE A 1 131 ? -11.226 -8.846 10.665 1.00 89.06 131 ILE A C 1
ATOM 1070 O O . ILE A 1 131 ? -11.756 -8.107 9.837 1.00 89.06 131 ILE A O 1
ATOM 1074 N N . ILE A 1 132 ? -9.904 -8.900 10.831 1.00 89.12 132 ILE A N 1
ATOM 1075 C CA . ILE A 1 132 ? -8.955 -8.023 10.134 1.00 89.12 132 ILE A CA 1
ATOM 1076 C C . ILE A 1 132 ? -9.009 -8.248 8.619 1.00 89.12 132 ILE A C 1
ATOM 1078 O O . ILE A 1 132 ? -9.096 -7.286 7.850 1.00 89.12 132 ILE A O 1
ATOM 1082 N N . SER A 1 133 ? -9.010 -9.511 8.180 1.00 90.38 133 SER A N 1
ATOM 1083 C CA . SER A 1 133 ? -9.132 -9.844 6.758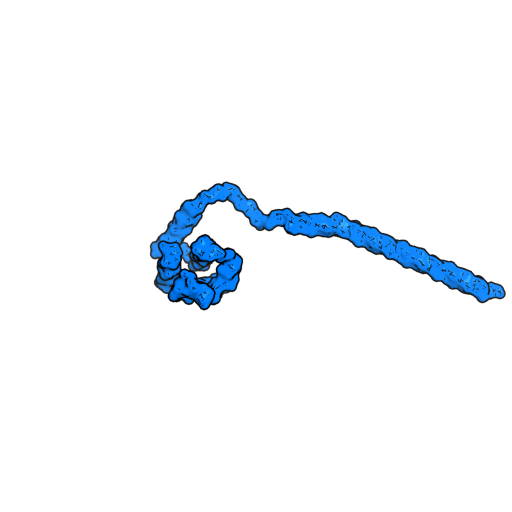 1.00 90.38 133 SER A CA 1
ATOM 1084 C C . SER A 1 133 ? -10.459 -9.355 6.181 1.00 90.38 133 SER A C 1
ATOM 1086 O O . SER A 1 133 ? -10.495 -8.745 5.108 1.00 90.38 133 SER A O 1
ATOM 1088 N N . ASN A 1 134 ? -11.557 -9.538 6.916 1.00 88.38 134 ASN A N 1
ATOM 1089 C CA . ASN A 1 134 ? -12.872 -9.073 6.497 1.00 88.38 134 ASN A CA 1
ATOM 1090 C C . ASN A 1 134 ? -12.955 -7.540 6.428 1.00 88.38 134 ASN A C 1
ATOM 1092 O O . ASN A 1 134 ? -13.461 -7.019 5.433 1.00 88.38 134 ASN A O 1
ATOM 1096 N N . MET A 1 135 ? -12.395 -6.811 7.399 1.00 88.69 135 MET A N 1
ATOM 1097 C CA . MET A 1 135 ? -12.259 -5.347 7.341 1.00 88.69 135 MET A CA 1
ATOM 1098 C C . MET A 1 135 ? -11.479 -4.914 6.094 1.00 88.69 135 MET A C 1
ATOM 1100 O O . MET A 1 135 ? -11.922 -4.044 5.343 1.00 88.69 135 MET A O 1
ATOM 1104 N N . TYR A 1 136 ? -10.349 -5.566 5.806 1.00 88.50 136 TYR A N 1
ATOM 1105 C CA . TYR A 1 136 ? -9.537 -5.239 4.636 1.00 88.50 136 TYR A CA 1
ATOM 1106 C C . TYR A 1 136 ? -10.286 -5.500 3.320 1.00 88.50 136 TYR A C 1
ATOM 1108 O O . TYR A 1 136 ? -10.235 -4.656 2.423 1.00 88.50 136 TYR A O 1
ATOM 1116 N N . LYS A 1 137 ? -11.037 -6.604 3.208 1.00 85.44 137 LYS A N 1
ATOM 1117 C CA . LYS A 1 137 ? -11.866 -6.925 2.030 1.00 85.44 137 LYS A CA 1
ATOM 1118 C C . LYS A 1 137 ? -12.999 -5.910 1.815 1.00 85.44 137 LYS A C 1
ATOM 1120 O O . LYS A 1 137 ? -13.314 -5.575 0.673 1.00 85.44 137 LYS A O 1
ATOM 1125 N N . ARG A 1 138 ? -13.619 -5.403 2.888 1.00 83.31 138 ARG A N 1
ATOM 1126 C CA . ARG A 1 138 ? -14.741 -4.445 2.810 1.00 83.31 138 ARG A CA 1
ATOM 1127 C C . ARG A 1 138 ? -14.326 -3.038 2.399 1.00 83.31 138 ARG A C 1
ATOM 1129 O O . ARG A 1 138 ? -15.141 -2.325 1.822 1.00 83.31 138 ARG A O 1
ATOM 1136 N N . ARG A 1 139 ? -13.058 -2.650 2.583 1.00 74.19 139 ARG A N 1
ATOM 1137 C CA . ARG A 1 139 ? -12.577 -1.297 2.234 1.00 74.19 139 ARG A CA 1
ATOM 1138 C C . ARG A 1 139 ? -12.788 -0.902 0.764 1.00 74.19 139 ARG A C 1
ATOM 1140 O O . ARG A 1 139 ? -12.691 0.284 0.441 1.00 74.19 139 ARG A O 1
ATOM 1147 N N . HIS A 1 140 ? -13.015 -1.879 -0.115 1.00 68.62 140 HIS A N 1
ATOM 1148 C CA . HIS A 1 140 ? -13.227 -1.700 -1.554 1.00 68.62 140 HIS A CA 1
ATOM 1149 C C . HIS A 1 140 ? -14.696 -1.795 -1.984 1.00 68.62 140 HIS A C 1
ATOM 1151 O O . HIS A 1 140 ? -14.989 -1.547 -3.149 1.00 68.62 140 HIS A O 1
ATOM 1157 N N . ASP A 1 141 ? -15.619 -2.118 -1.072 1.00 69.12 141 ASP A N 1
ATOM 1158 C CA . ASP A 1 141 ? -17.031 -2.334 -1.394 1.00 69.12 141 ASP A CA 1
ATOM 1159 C C . ASP A 1 141 ? -17.964 -1.574 -0.437 1.00 69.12 141 ASP A C 1
ATOM 1161 O O . ASP A 1 141 ? -18.238 -2.001 0.685 1.00 69.12 141 ASP A O 1
ATOM 1165 N N . LEU A 1 142 ? -18.503 -0.451 -0.924 1.00 60.53 142 LEU A N 1
ATOM 1166 C CA . LEU A 1 142 ? -19.457 0.398 -0.197 1.00 60.53 142 LEU A CA 1
ATOM 1167 C C . LEU A 1 142 ? -20.789 -0.303 0.107 1.00 60.53 142 LEU A C 1
ATOM 1169 O O . LEU A 1 142 ? -21.541 0.169 0.956 1.00 60.53 142 LEU A O 1
ATOM 1173 N N . ARG A 1 143 ? -21.098 -1.418 -0.567 1.00 65.19 143 ARG A N 1
ATOM 1174 C CA . ARG A 1 143 ? -22.332 -2.183 -0.335 1.00 65.19 143 ARG A CA 1
ATOM 1175 C C . ARG A 1 143 ? -22.241 -3.069 0.905 1.00 65.19 143 ARG A C 1
ATOM 1177 O O . ARG A 1 143 ? -23.264 -3.556 1.372 1.00 65.19 143 ARG A O 1
ATOM 1184 N N . LYS A 1 144 ? -21.035 -3.273 1.445 1.00 68.00 144 LYS A N 1
ATOM 1185 C CA . LYS A 1 144 ? -20.772 -4.091 2.637 1.00 68.00 144 LYS A CA 1
ATOM 1186 C C . LYS A 1 144 ? -20.661 -3.238 3.903 1.00 68.00 144 LYS A C 1
ATOM 1188 O O . LYS A 1 144 ? -19.792 -3.487 4.737 1.00 68.00 144 LYS A O 1
ATOM 1193 N N . SER A 1 145 ? -21.510 -2.222 4.050 1.00 71.50 145 SER A N 1
ATOM 1194 C CA . SER A 1 145 ? -21.610 -1.502 5.320 1.00 71.50 145 SER A CA 1
ATOM 1195 C C . SER A 1 145 ? -22.181 -2.424 6.398 1.00 71.50 145 SER A C 1
ATOM 1197 O O . SER A 1 145 ? -23.054 -3.256 6.141 1.00 71.50 145 SER A O 1
ATOM 1199 N N . LEU A 1 146 ? -21.645 -2.317 7.610 1.00 80.69 146 LEU A N 1
ATOM 1200 C CA . LEU A 1 146 ? -22.117 -3.099 8.748 1.00 80.69 146 LEU A CA 1
ATOM 1201 C C . LEU A 1 146 ? -23.152 -2.296 9.533 1.00 80.69 146 LEU A C 1
ATOM 1203 O O . LEU A 1 146 ? -23.137 -1.064 9.536 1.00 80.69 146 LEU A O 1
ATOM 1207 N N . SER A 1 147 ? -24.036 -2.995 10.246 1.00 83.12 147 SER A N 1
ATOM 1208 C CA . SER A 1 147 ? -24.853 -2.338 11.264 1.00 83.12 147 SER A CA 1
ATOM 1209 C C . SER A 1 147 ? -23.948 -1.737 12.343 1.00 83.12 147 SER A C 1
ATOM 1211 O O . SER A 1 147 ? -22.875 -2.270 12.639 1.00 83.12 147 SER A O 1
ATOM 1213 N N . LYS A 1 148 ? -24.391 -0.633 12.954 1.00 78.88 148 LYS A N 1
ATOM 1214 C CA . LYS A 1 148 ? -23.636 0.088 13.992 1.00 78.88 148 LYS A CA 1
ATOM 1215 C C . LYS A 1 148 ? -23.129 -0.850 15.093 1.00 78.88 148 LYS A C 1
ATOM 1217 O O . LYS A 1 148 ? -21.957 -0.808 15.437 1.00 78.88 148 LYS A O 1
ATOM 1222 N N . GLU A 1 149 ? -23.994 -1.715 15.610 1.00 82.00 149 GLU A N 1
ATOM 1223 C CA . GLU A 1 149 ? -23.671 -2.662 16.685 1.00 82.00 149 GLU A CA 1
ATOM 1224 C C . GLU A 1 149 ? -22.554 -3.628 16.288 1.00 82.00 149 GLU A C 1
ATOM 1226 O O . GLU A 1 149 ? -21.595 -3.825 17.035 1.00 82.00 149 GLU A O 1
ATOM 1231 N N . ARG A 1 150 ? -22.646 -4.196 15.081 1.00 83.88 150 ARG A N 1
ATOM 1232 C CA . ARG A 1 150 ? -21.652 -5.141 14.576 1.00 83.88 150 ARG A CA 1
ATOM 1233 C C . ARG A 1 150 ? -20.324 -4.452 14.287 1.00 83.88 150 ARG A C 1
ATOM 1235 O O . ARG A 1 150 ? -19.279 -5.003 14.606 1.00 83.88 150 ARG A O 1
ATOM 1242 N N . PHE A 1 151 ? -20.367 -3.238 13.744 1.00 83.75 151 PHE A N 1
ATOM 1243 C CA . PHE A 1 151 ? -19.173 -2.439 13.505 1.00 83.75 151 PHE A CA 1
ATOM 1244 C C . PHE A 1 151 ? -18.443 -2.081 14.805 1.00 83.75 151 PHE A C 1
ATOM 1246 O O . PHE A 1 151 ? -17.232 -2.252 14.894 1.00 83.75 151 PHE A O 1
ATOM 1253 N N . LEU A 1 152 ? -19.175 -1.640 15.833 1.00 80.75 152 LEU A N 1
ATOM 1254 C CA . LEU A 1 152 ? -18.600 -1.326 17.144 1.00 80.75 152 LEU A CA 1
ATOM 1255 C C . LEU A 1 152 ? -17.977 -2.558 17.803 1.00 80.75 152 LEU A C 1
ATOM 1257 O O . LEU A 1 152 ? -16.894 -2.461 18.377 1.00 80.75 152 LEU A O 1
ATOM 1261 N N . LYS A 1 153 ? -18.631 -3.719 17.679 1.00 85.50 153 LYS A N 1
ATOM 1262 C CA . LYS A 1 153 ? -18.077 -4.988 18.151 1.00 85.50 153 LYS A CA 1
ATOM 1263 C C . LYS A 1 153 ? -16.764 -5.323 17.440 1.00 85.50 153 LYS A C 1
ATOM 1265 O O . LYS A 1 153 ? -15.775 -5.576 18.113 1.00 85.50 153 LYS A O 1
ATOM 1270 N N . GLU A 1 154 ? -16.739 -5.251 16.107 1.00 85.06 154 GLU A N 1
ATOM 1271 C CA . GLU A 1 154 ? -15.528 -5.523 15.320 1.00 85.06 154 GLU A CA 1
ATOM 1272 C C . GLU A 1 154 ? -14.390 -4.534 15.632 1.00 85.06 154 GLU A C 1
ATOM 1274 O O . GLU A 1 154 ? -13.236 -4.946 15.683 1.00 85.06 154 GLU A O 1
ATOM 1279 N N . ILE A 1 155 ? -14.688 -3.254 15.902 1.00 83.06 155 ILE A N 1
ATOM 1280 C CA . ILE A 1 155 ? -13.673 -2.287 16.355 1.00 83.06 155 ILE A CA 1
ATOM 1281 C C . ILE A 1 155 ? -13.116 -2.671 17.726 1.00 83.06 155 ILE A C 1
ATOM 1283 O O . ILE A 1 155 ? -11.902 -2.657 17.896 1.00 83.06 155 ILE A O 1
ATOM 1287 N N . ASN A 1 156 ? -13.966 -3.000 18.702 1.00 81.88 156 ASN A N 1
ATOM 1288 C CA . ASN A 1 156 ? -13.498 -3.386 20.037 1.00 81.88 156 ASN A CA 1
ATOM 1289 C C . ASN A 1 156 ? -12.633 -4.650 19.972 1.00 81.88 156 ASN A C 1
ATOM 1291 O O . ASN A 1 156 ? -11.532 -4.664 20.515 1.00 81.88 156 ASN A O 1
ATOM 1295 N N . ASP A 1 157 ? -13.085 -5.654 19.218 1.00 83.62 157 ASP A N 1
ATOM 1296 C CA . ASP A 1 157 ? -12.338 -6.885 18.960 1.00 83.62 157 ASP A CA 1
ATOM 1297 C C . ASP A 1 157 ? -10.972 -6.619 18.302 1.00 83.62 157 ASP A C 1
ATOM 1299 O O . ASP A 1 157 ? -10.014 -7.351 18.538 1.00 83.62 157 ASP A O 1
ATOM 1303 N N . PHE A 1 158 ? -10.876 -5.581 17.467 1.00 84.00 158 PHE A N 1
ATOM 1304 C CA . PHE A 1 158 ? -9.633 -5.157 16.826 1.00 84.00 158 PHE A CA 1
ATOM 1305 C C . PHE A 1 158 ? -8.716 -4.390 17.785 1.00 84.00 158 PHE A C 1
ATOM 1307 O O . PHE A 1 158 ? -7.501 -4.573 17.765 1.00 84.00 158 PHE A O 1
ATOM 1314 N N . LEU A 1 159 ? -9.278 -3.521 18.626 1.00 77.44 159 LEU A N 1
ATOM 1315 C CA . LEU A 1 159 ? -8.514 -2.751 19.606 1.00 77.44 159 LEU A CA 1
ATOM 1316 C C . LEU A 1 159 ? -7.859 -3.654 20.657 1.00 77.44 159 LEU A C 1
ATOM 1318 O O . LEU A 1 159 ? -6.740 -3.358 21.057 1.00 77.44 159 LEU A O 1
ATOM 1322 N N . GLU A 1 160 ? -8.487 -4.776 21.025 1.00 77.62 160 GLU A N 1
ATOM 1323 C CA . GLU A 1 160 ? -7.884 -5.820 21.877 1.00 77.62 160 GLU A CA 1
ATOM 1324 C C . GLU A 1 160 ? -6.602 -6.433 21.290 1.00 77.62 160 GLU A C 1
ATOM 1326 O O . GLU A 1 160 ? -5.805 -7.000 22.026 1.00 77.62 160 GLU A O 1
ATOM 1331 N N . VAL A 1 161 ? -6.403 -6.357 19.971 1.00 73.81 161 VAL A N 1
ATOM 1332 C CA . VAL A 1 161 ? -5.189 -6.861 19.306 1.00 73.81 161 VAL A CA 1
ATOM 1333 C C . VAL A 1 161 ? -4.058 -5.835 19.367 1.00 73.81 161 VAL A C 1
ATOM 1335 O O . VAL A 1 161 ? -2.881 -6.193 19.403 1.00 73.81 161 VAL A O 1
ATOM 1338 N N . ILE A 1 162 ? -4.404 -4.548 19.311 1.00 66.50 162 ILE A N 1
ATOM 1339 C CA . ILE A 1 162 ? -3.428 -3.454 19.286 1.00 66.50 162 ILE A CA 1
ATOM 1340 C C . ILE A 1 162 ? -3.012 -3.036 20.702 1.00 66.50 162 ILE A C 1
ATOM 1342 O O . ILE A 1 162 ? -1.852 -2.672 20.887 1.00 66.50 162 ILE A O 1
ATOM 1346 N N . GLY A 1 163 ? -3.934 -3.084 21.669 1.00 56.84 163 GLY A N 1
ATOM 1347 C CA . GLY A 1 163 ? -3.665 -2.854 23.095 1.00 56.84 163 GLY A CA 1
ATOM 1348 C C . GLY A 1 163 ? -2.880 -3.983 23.749 1.00 56.84 163 GLY A C 1
ATOM 1349 O O . GLY A 1 163 ? -2.167 -3.668 24.726 1.00 56.84 163 GLY A O 1
#

Secondary structure (DSSP, 8-state):
--HHHHHHHHHHHHHHHHHHHHHHHHHHHHHHHHHHHHHHHHHHHHHHS-------------HHHHHHHHHHHHHHHHTT----HHHHHHHHHHHHHHHHHHHHT--HHHHHHTTT-HHHHHHHHGGGHHHHHHHHHHTT-TT-PPPHHHHHHHHHHHHHHH-

Radius of gyration: 32.85 Å; Cα contacts (8 Å, |Δi|>4): 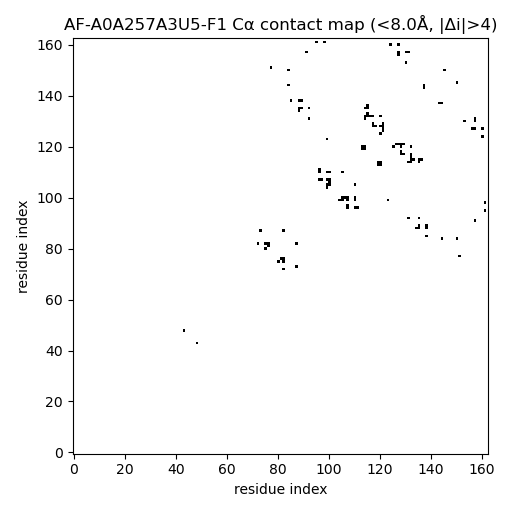69; chains: 1; bounding box: 54×38×102 Å